Protein AF-A0A813IIZ0-F1 (afdb_monomer_lite)

Foldseek 3Di:
DWDWDWDDDPVVDTDIATFDQWDWEWEAEPPVRDTDIDIDGLPQFVVNVLVVCCVVQVPDSSFFQFKDWQNHTLDGGGCDRVSVNVSSCCCRVVVTHIYTYHYD

Sequence (104 aa):
MGLEVRLPIDGVSAKFARIPPTWRLLVVSVPQNEGRRVDVRRSTCLTEVRAMLAPLADGSDGQIGSLLADDGLVAGGSAGEESWQKTVEQALLFGKRVTCTIGS

Secondary structure (DSSP, 8-state):
-PEEEEEESSSS-EEEEEE-SEEEEEEEETTTTEEEEEEEETT--HHHHHHHHGGGSTTS---EEEEEETTEEEEESS--HHHHHHHHHHHHHH-PPEEEEE--

Organism: Polarella glacialis (NCBI:txid89957)

Structure (mmCIF, N/CA/C/O backbone):
data_AF-A0A813IIZ0-F1
#
_entry.id   AF-A0A813IIZ0-F1
#
loop_
_atom_site.group_PDB
_atom_site.id
_atom_site.type_symbol
_atom_site.label_atom_id
_atom_site.label_alt_id
_atom_site.label_comp_id
_atom_site.label_asym_id
_atom_site.label_entity_id
_atom_site.label_seq_id
_atom_site.pdbx_PDB_ins_code
_atom_site.Cartn_x
_atom_site.Cartn_y
_atom_site.Cartn_z
_atom_site.occupancy
_atom_site.B_iso_or_equiv
_atom_site.auth_seq_id
_atom_site.auth_comp_id
_atom_site.auth_asym_id
_atom_site.auth_atom_id
_atom_site.pdbx_PDB_model_num
ATOM 1 N N . MET A 1 1 ? -5.405 -13.884 12.222 1.00 53.84 1 MET A N 1
ATOM 2 C CA . MET A 1 1 ? -6.027 -13.044 13.270 1.00 53.84 1 MET A CA 1
ATOM 3 C C . MET A 1 1 ? -5.665 -11.595 12.974 1.00 53.84 1 MET A C 1
ATOM 5 O O . MET A 1 1 ? -4.515 -11.363 12.631 1.00 53.84 1 MET A O 1
ATOM 9 N N . GLY A 1 2 ? -6.632 -10.676 12.958 1.00 57.97 2 GLY A N 1
ATOM 10 C CA . GLY A 1 2 ? -6.419 -9.258 12.621 1.00 57.97 2 GLY A CA 1
ATOM 11 C C . GLY A 1 2 ? -6.417 -8.374 13.868 1.00 57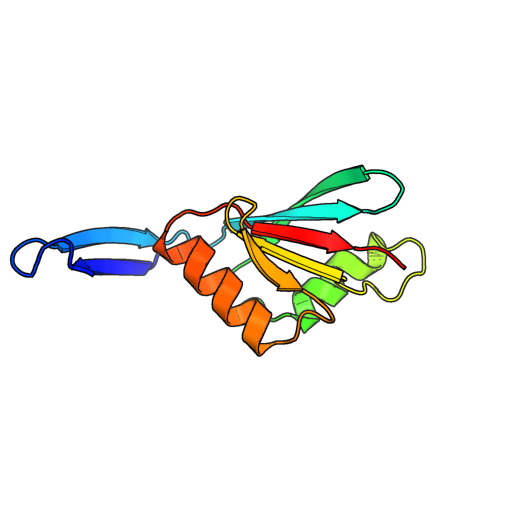.97 2 GLY A C 1
ATOM 12 O O . GLY A 1 2 ? -6.981 -8.777 14.884 1.00 57.97 2 GLY A O 1
ATOM 13 N N . LEU A 1 3 ? -5.789 -7.199 13.798 1.00 56.84 3 LEU A N 1
ATOM 14 C CA . LEU A 1 3 ? -5.796 -6.220 14.890 1.00 56.84 3 LEU A CA 1
ATOM 15 C C . LEU A 1 3 ? -7.114 -5.435 14.862 1.00 56.84 3 LEU A C 1
ATOM 17 O O . LEU A 1 3 ? -7.508 -4.941 13.809 1.00 56.84 3 LEU A O 1
ATOM 21 N N . GLU A 1 4 ? -7.790 -5.305 15.999 1.00 61.69 4 GLU A N 1
ATOM 22 C CA . GLU A 1 4 ? -8.985 -4.465 16.125 1.00 61.69 4 GLU A CA 1
ATOM 23 C C . GLU A 1 4 ? -8.596 -3.095 16.676 1.00 61.69 4 GLU A C 1
ATOM 25 O O . GLU A 1 4 ? -7.975 -2.992 17.733 1.00 61.69 4 GLU A O 1
ATOM 30 N N . VAL A 1 5 ? -8.944 -2.038 15.942 1.00 53.84 5 VAL A N 1
ATOM 31 C CA . VAL A 1 5 ? -8.656 -0.655 16.329 1.00 53.84 5 VAL A CA 1
ATOM 32 C C . VAL A 1 5 ? -9.962 0.090 16.545 1.00 53.84 5 VAL A C 1
ATOM 34 O O . VAL A 1 5 ? -10.873 0.033 15.719 1.00 53.84 5 VAL A O 1
ATOM 37 N N . ARG A 1 6 ? -10.047 0.798 17.672 1.00 66.75 6 ARG A N 1
ATOM 38 C CA . ARG A 1 6 ? -11.181 1.646 18.034 1.00 66.75 6 ARG A CA 1
ATOM 39 C C . ARG A 1 6 ? -10.911 3.074 17.554 1.00 66.75 6 ARG A C 1
ATOM 41 O O . ARG A 1 6 ? -10.053 3.754 18.107 1.00 66.75 6 ARG A O 1
ATOM 48 N N . LEU A 1 7 ? -11.645 3.521 16.541 1.00 53.06 7 LEU A N 1
ATOM 49 C CA . LEU A 1 7 ? -11.543 4.858 15.959 1.00 53.06 7 LEU A CA 1
ATOM 50 C C . LEU A 1 7 ? -12.652 5.762 16.521 1.00 53.06 7 LEU A C 1
ATOM 52 O O . LEU A 1 7 ? -13.828 5.438 16.335 1.00 53.06 7 LEU A O 1
ATOM 56 N N . PRO A 1 8 ? -12.327 6.872 17.204 1.00 52.41 8 PRO A N 1
ATOM 57 C CA . PRO A 1 8 ? -13.327 7.852 17.616 1.00 52.41 8 PRO A CA 1
ATOM 58 C C . PRO A 1 8 ? -13.857 8.594 16.382 1.00 52.41 8 PRO A C 1
ATOM 60 O O . PRO A 1 8 ? -13.071 9.042 15.552 1.00 52.41 8 PRO A O 1
ATOM 63 N N . ILE A 1 9 ? -15.180 8.701 16.250 1.00 62.69 9 ILE A N 1
ATOM 64 C CA . ILE A 1 9 ? -15.822 9.366 15.102 1.00 62.69 9 ILE A CA 1
ATOM 65 C C . ILE A 1 9 ? -16.271 10.774 15.503 1.00 62.69 9 ILE A C 1
ATOM 67 O O . ILE A 1 9 ? -15.950 11.737 14.818 1.00 62.69 9 ILE A O 1
ATOM 71 N N . ASP A 1 10 ? -16.914 10.899 16.674 1.00 63.81 10 ASP A N 1
ATOM 72 C CA . ASP A 1 10 ? -17.577 12.147 17.098 1.00 63.81 10 ASP A CA 1
ATOM 73 C C . ASP A 1 10 ? -17.365 12.449 18.599 1.00 63.81 10 ASP A C 1
ATOM 75 O O . ASP A 1 10 ? -18.197 13.067 19.258 1.00 63.81 10 ASP A O 1
ATOM 79 N N . GLY A 1 11 ? -16.296 11.922 19.205 1.00 56.94 11 GLY A N 1
ATOM 80 C CA . GLY A 1 11 ? -16.005 12.072 20.644 1.00 56.94 11 GLY A CA 1
ATOM 81 C C . GLY A 1 11 ? -16.902 11.254 21.591 1.00 56.94 11 GLY A C 1
ATOM 82 O O . GLY A 1 11 ? -16.484 10.955 22.705 1.00 56.94 11 GLY A O 1
ATOM 83 N N . VAL A 1 12 ? -18.085 10.821 21.138 1.00 58.94 12 VAL A N 1
ATOM 84 C CA . VAL A 1 12 ? -19.035 9.973 21.892 1.00 58.94 12 VAL A CA 1
ATOM 85 C C . VAL A 1 12 ? -19.096 8.548 21.325 1.00 58.94 12 VAL A C 1
ATOM 87 O O . VAL A 1 12 ? -19.167 7.571 22.072 1.00 58.94 12 VAL A O 1
ATOM 90 N N . SER A 1 13 ? -18.992 8.419 20.000 1.00 52.44 13 SER A N 1
ATOM 91 C CA . SER A 1 13 ? -19.079 7.150 19.272 1.00 52.44 13 SER A CA 1
ATOM 92 C C . SER A 1 13 ? -17.710 6.683 18.788 1.00 52.44 13 SER A C 1
ATOM 94 O O . SER A 1 13 ? -16.880 7.487 18.352 1.00 52.44 13 SER A O 1
ATOM 96 N N . ALA A 1 14 ? -17.482 5.368 18.818 1.00 62.88 14 ALA A N 1
ATOM 97 C CA . ALA A 1 14 ? -16.298 4.758 18.232 1.00 62.88 14 ALA A CA 1
ATOM 98 C C . ALA A 1 14 ? -16.666 3.637 17.254 1.00 62.88 14 ALA A C 1
ATOM 100 O O . ALA A 1 14 ? -17.524 2.808 17.552 1.00 62.88 14 ALA A O 1
ATOM 101 N N . LYS A 1 15 ? -15.992 3.597 16.101 1.00 57.50 15 LYS A N 1
ATOM 102 C CA . LYS A 1 15 ? -16.061 2.488 15.142 1.00 57.50 15 LYS A CA 1
ATOM 103 C C . LYS A 1 15 ? -14.902 1.536 15.388 1.00 57.50 15 LYS 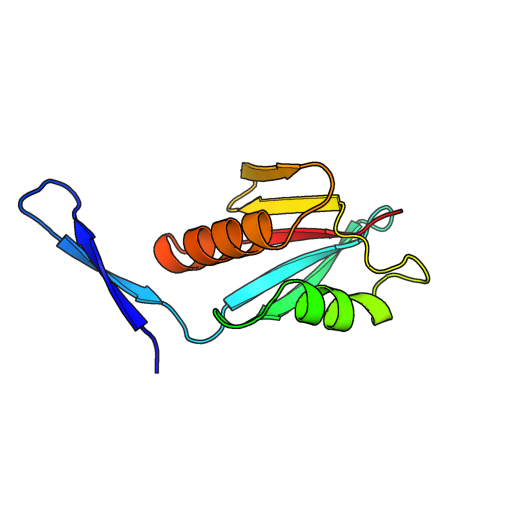A C 1
ATOM 105 O O . LYS A 1 15 ? -13.776 1.969 15.613 1.00 57.50 15 LYS A O 1
ATOM 110 N N . PHE A 1 16 ? -15.176 0.242 15.310 1.00 60.97 16 PHE A N 1
ATOM 111 C CA . PHE A 1 16 ? -14.139 -0.781 15.317 1.00 60.97 16 PHE A CA 1
ATOM 112 C C . PHE A 1 16 ? -13.773 -1.107 13.873 1.00 60.97 16 PHE A C 1
ATOM 114 O O . PHE A 1 16 ? -14.632 -1.507 13.087 1.00 60.97 16 PHE A O 1
ATOM 121 N N . ALA A 1 17 ? -12.508 -0.910 13.521 1.00 59.59 17 ALA A N 1
ATOM 122 C CA . ALA A 1 17 ? -11.953 -1.343 12.250 1.00 59.59 17 ALA A CA 1
ATOM 123 C C . ALA A 1 17 ? -11.099 -2.588 12.496 1.00 59.59 17 ALA A C 1
ATOM 125 O O . ALA A 1 17 ? -10.241 -2.601 13.383 1.00 59.59 17 ALA A O 1
ATOM 126 N N . ARG A 1 18 ? -11.343 -3.645 11.716 1.00 63.94 18 ARG A N 1
ATOM 127 C CA . ARG A 1 18 ? -10.503 -4.841 11.734 1.00 63.94 18 ARG A CA 1
ATOM 128 C C . ARG A 1 18 ? -9.429 -4.702 10.669 1.00 63.94 18 ARG A C 1
ATOM 130 O O . ARG A 1 18 ? -9.720 -4.734 9.477 1.00 63.94 18 ARG A O 1
ATOM 137 N N . ILE A 1 19 ? -8.191 -4.600 11.123 1.00 62.56 19 ILE A N 1
ATOM 138 C CA . ILE A 1 19 ? -7.010 -4.547 10.277 1.00 62.56 19 ILE A CA 1
ATOM 139 C C . ILE A 1 19 ? -6.648 -5.981 9.875 1.00 62.56 19 ILE A C 1
ATOM 141 O O . ILE A 1 19 ? -6.351 -6.804 10.754 1.00 62.56 19 ILE A O 1
ATOM 145 N N . PRO A 1 20 ? -6.679 -6.325 8.576 1.00 68.38 20 PRO A N 1
ATOM 146 C CA . PRO A 1 20 ? -6.297 -7.655 8.136 1.00 68.38 20 PRO A CA 1
ATOM 147 C C . PRO A 1 20 ? -4.793 -7.892 8.38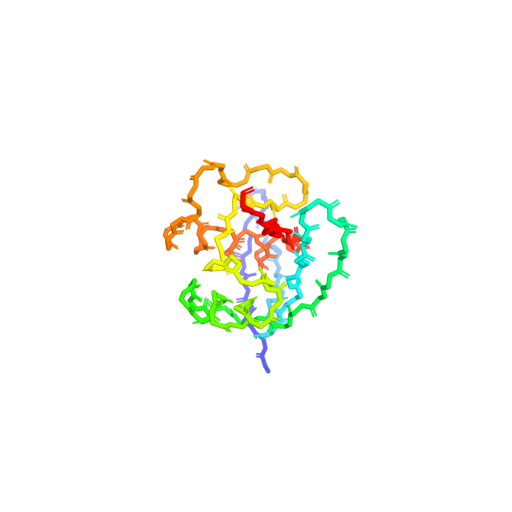1 1.00 68.38 20 PRO A C 1
ATOM 149 O O . PRO A 1 20 ? -3.994 -6.958 8.313 1.00 68.38 20 PRO A O 1
ATOM 152 N N . PRO A 1 21 ? -4.376 -9.140 8.671 1.00 70.31 21 PRO A N 1
ATOM 153 C CA . PRO A 1 21 ? -2.969 -9.466 8.933 1.00 70.31 21 PRO A CA 1
ATOM 154 C C . PRO A 1 21 ? -2.065 -9.242 7.709 1.00 70.31 21 PRO A C 1
ATOM 156 O O . PRO A 1 21 ? -0.860 -9.038 7.854 1.00 70.31 21 PRO A O 1
ATOM 159 N N . THR A 1 22 ? -2.658 -9.282 6.517 1.00 79.12 22 THR A N 1
ATOM 160 C CA . THR A 1 22 ? -2.029 -9.019 5.224 1.00 79.12 22 THR A CA 1
ATOM 161 C C . THR A 1 22 ? -2.920 -8.094 4.408 1.00 79.12 22 THR A C 1
ATOM 163 O O . THR A 1 22 ? -4.147 -8.176 4.492 1.00 79.12 22 THR A O 1
ATOM 166 N N . TRP A 1 23 ? -2.316 -7.247 3.589 1.00 78.12 23 TRP A N 1
ATOM 167 C CA . TRP A 1 23 ? -3.012 -6.354 2.672 1.00 78.12 23 TRP A CA 1
ATOM 168 C C . TRP A 1 23 ? -2.277 -6.300 1.329 1.00 78.12 23 TRP A C 1
ATOM 170 O O . TRP A 1 23 ? -1.113 -6.682 1.235 1.00 78.12 23 TRP A O 1
ATOM 180 N N . ARG A 1 24 ? -2.980 -5.889 0.269 1.00 82.06 24 ARG A N 1
ATOM 181 C CA . ARG A 1 24 ? -2.461 -5.928 -1.106 1.00 82.06 24 ARG A CA 1
ATOM 182 C C . ARG A 1 24 ? -1.856 -4.590 -1.503 1.00 82.06 24 ARG A C 1
ATOM 184 O O . ARG A 1 24 ? -2.581 -3.606 -1.627 1.00 82.06 24 ARG A O 1
ATOM 191 N N . LEU A 1 25 ? -0.557 -4.592 -1.768 1.00 82.25 25 LEU A N 1
ATOM 192 C CA . LEU A 1 25 ? 0.163 -3.510 -2.425 1.00 82.25 25 LEU A CA 1
ATOM 193 C C . LEU A 1 25 ? 0.005 -3.649 -3.942 1.00 82.25 25 LEU A C 1
ATOM 195 O O . LEU A 1 25 ? 0.309 -4.706 -4.498 1.00 82.25 25 LEU A O 1
ATOM 199 N N . LEU A 1 26 ? -0.466 -2.600 -4.616 1.00 82.56 26 LEU A N 1
ATOM 200 C CA . LEU A 1 26 ? -0.409 -2.508 -6.073 1.00 82.56 26 LEU A CA 1
ATOM 201 C C . LEU A 1 26 ? 0.939 -1.905 -6.477 1.00 82.56 26 LEU A C 1
ATOM 203 O O . LEU A 1 26 ? 1.270 -0.793 -6.088 1.00 82.56 26 LEU A O 1
ATOM 207 N N . VAL A 1 27 ? 1.703 -2.632 -7.272 1.00 82.56 27 VAL A N 1
ATOM 208 C CA . VAL A 1 27 ? 2.981 -2.215 -7.842 1.00 82.56 27 VAL A CA 1
ATOM 209 C C . VAL A 1 27 ? 2.736 -1.865 -9.296 1.00 82.56 27 VAL A C 1
ATOM 211 O O . VAL A 1 27 ? 2.213 -2.700 -10.026 1.00 82.56 27 VAL A O 1
ATOM 214 N N . VAL A 1 28 ? 3.107 -0.664 -9.718 1.00 81.94 28 VAL A N 1
ATOM 215 C CA . VAL A 1 28 ? 3.036 -0.241 -11.119 1.00 81.94 28 VAL A CA 1
ATOM 216 C C . VAL A 1 28 ? 4.454 -0.025 -11.628 1.00 81.94 28 VAL A C 1
ATOM 218 O O . VAL A 1 28 ? 5.168 0.824 -11.093 1.00 81.94 28 VAL A O 1
ATOM 221 N N . SER A 1 29 ? 4.868 -0.792 -12.636 1.00 76.38 29 SER A N 1
ATOM 222 C CA . SER A 1 29 ? 6.136 -0.562 -13.330 1.00 76.38 29 SER A CA 1
ATOM 223 C C . SER A 1 29 ? 5.974 0.495 -14.416 1.00 76.38 29 SER A C 1
ATOM 225 O O . SER A 1 29 ? 5.009 0.494 -15.176 1.00 76.38 29 SER A O 1
ATOM 227 N N . VAL A 1 30 ? 6.920 1.423 -14.490 1.00 72.81 30 VAL A N 1
ATOM 228 C CA . VAL A 1 30 ? 6.984 2.492 -15.490 1.00 72.81 30 VAL A CA 1
ATOM 229 C C . VAL A 1 30 ? 8.272 2.291 -16.299 1.00 72.81 30 VAL A C 1
ATOM 231 O O . VAL A 1 30 ? 9.308 2.025 -15.691 1.00 72.81 30 VAL A O 1
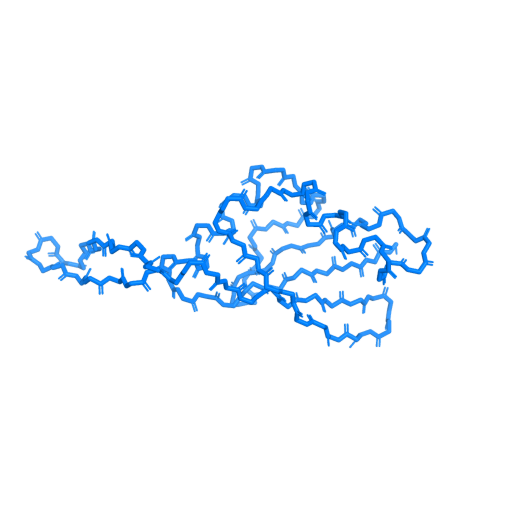ATOM 234 N N . PRO A 1 31 ? 8.246 2.415 -17.643 1.00 69.31 31 PRO A N 1
ATOM 235 C CA . PRO A 1 31 ? 7.155 2.933 -18.475 1.00 69.31 31 PRO A CA 1
ATOM 236 C C . PRO A 1 31 ? 6.119 1.900 -18.935 1.00 69.31 31 PRO A C 1
ATOM 238 O O . PRO A 1 31 ? 5.142 2.298 -19.564 1.00 69.31 31 PRO A O 1
ATOM 241 N N . GLN A 1 32 ? 6.283 0.603 -18.646 1.00 74.75 32 GLN A N 1
ATOM 242 C CA . GLN A 1 32 ? 5.388 -0.430 -19.195 1.00 74.75 32 GLN A CA 1
ATOM 243 C C . GLN A 1 32 ? 3.932 -0.327 -18.690 1.00 74.75 32 GLN A C 1
ATOM 245 O O . GLN A 1 32 ? 3.033 -0.908 -19.293 1.00 74.75 32 GLN A O 1
ATOM 250 N N . ASN A 1 33 ? 3.690 0.427 -17.613 1.00 74.25 33 ASN A N 1
ATOM 251 C CA . ASN A 1 33 ? 2.402 0.583 -16.935 1.00 74.25 33 ASN A CA 1
ATOM 252 C C . ASN A 1 33 ? 1.776 -0.766 -16.534 1.00 74.25 33 ASN A C 1
ATOM 254 O O . ASN A 1 33 ? 0.553 -0.929 -16.533 1.00 74.25 33 ASN A O 1
ATOM 258 N N . GLU A 1 34 ? 2.614 -1.753 -16.200 1.00 77.38 34 GLU A N 1
ATOM 259 C CA . GLU A 1 34 ? 2.138 -3.053 -15.739 1.00 77.38 34 GLU A CA 1
ATOM 260 C C . GLU A 1 34 ? 1.854 -3.007 -14.238 1.00 77.38 34 GLU A C 1
ATOM 262 O O . GLU A 1 34 ? 2.720 -2.694 -13.421 1.00 77.38 34 GLU A O 1
ATOM 267 N N . GLY A 1 35 ? 0.619 -3.350 -13.868 1.00 79.75 35 GLY A N 1
ATOM 268 C CA . GLY A 1 35 ? 0.182 -3.450 -12.481 1.00 79.75 35 GLY A CA 1
ATOM 269 C C . GLY A 1 35 ? 0.298 -4.875 -11.939 1.00 79.75 35 GLY A C 1
ATOM 270 O O . GLY A 1 35 ? -0.338 -5.790 -12.463 1.00 79.75 35 GLY A O 1
ATOM 271 N N . ARG A 1 36 ? 1.025 -5.076 -10.837 1.00 81.12 36 ARG A N 1
ATOM 272 C CA . ARG A 1 36 ? 1.096 -6.350 -10.098 1.00 81.12 36 ARG A CA 1
ATOM 273 C C . ARG A 1 36 ? 0.667 -6.169 -8.651 1.00 81.12 36 ARG A C 1
ATOM 275 O O . ARG A 1 36 ? 0.832 -5.104 -8.077 1.00 81.12 36 ARG A O 1
ATOM 282 N N . ARG A 1 37 ? 0.097 -7.209 -8.043 1.00 84.56 37 ARG A N 1
ATOM 283 C CA . ARG A 1 37 ? -0.315 -7.175 -6.632 1.00 84.56 37 ARG A CA 1
ATOM 284 C C . ARG A 1 37 ? 0.619 -8.032 -5.796 1.00 84.56 37 ARG A C 1
ATOM 286 O O . ARG A 1 37 ? 0.839 -9.189 -6.140 1.00 84.56 37 ARG A O 1
ATOM 293 N N . VAL A 1 38 ? 1.114 -7.471 -4.701 1.00 82.88 38 VAL A N 1
ATOM 294 C CA . VAL A 1 38 ? 1.963 -8.164 -3.730 1.00 82.88 38 VAL A CA 1
ATOM 295 C C . VAL A 1 38 ? 1.284 -8.102 -2.370 1.00 82.88 38 VAL A C 1
ATOM 297 O O . VAL A 1 38 ? 0.816 -7.043 -1.953 1.00 82.88 38 VAL A O 1
ATOM 300 N N . ASP A 1 39 ? 1.197 -9.239 -1.686 1.00 84.88 39 ASP A N 1
ATOM 301 C CA . ASP A 1 39 ? 0.686 -9.277 -0.320 1.00 84.88 39 ASP A CA 1
ATOM 302 C C . ASP A 1 39 ? 1.790 -8.841 0.649 1.00 84.88 39 ASP A C 1
ATOM 304 O O . ASP A 1 39 ? 2.886 -9.399 0.669 1.00 84.88 39 ASP A O 1
ATOM 308 N N . VAL A 1 40 ? 1.487 -7.847 1.476 1.00 82.56 40 VAL A N 1
ATOM 309 C CA . VAL A 1 40 ? 2.394 -7.282 2.478 1.00 82.56 40 VAL A CA 1
ATOM 310 C C . VAL A 1 40 ? 1.752 -7.343 3.861 1.00 82.56 40 VAL A C 1
ATOM 312 O O . VAL A 1 40 ? 0.528 -7.390 4.010 1.00 82.56 40 VAL A O 1
ATOM 315 N N . ARG A 1 41 ? 2.581 -7.385 4.903 1.00 84.44 41 ARG A N 1
ATOM 316 C CA . ARG A 1 41 ? 2.149 -7.382 6.307 1.00 84.44 41 ARG A CA 1
ATOM 317 C C . ARG A 1 41 ? 2.379 -6.000 6.903 1.00 84.44 41 ARG A C 1
ATOM 319 O O . ARG A 1 41 ? 3.173 -5.219 6.394 1.00 84.44 41 ARG A O 1
ATOM 326 N N . ARG A 1 42 ? 1.747 -5.716 8.045 1.00 80.50 42 ARG A N 1
ATOM 327 C CA . ARG A 1 42 ? 2.060 -4.503 8.826 1.00 80.50 42 ARG A CA 1
ATOM 328 C C . ARG A 1 42 ? 3.541 -4.426 9.215 1.00 80.50 42 ARG A C 1
ATOM 330 O O . ARG A 1 42 ? 4.104 -3.345 9.257 1.00 80.50 42 ARG A O 1
ATOM 337 N N . SER A 1 43 ? 4.149 -5.574 9.508 1.00 81.88 43 SER A N 1
ATOM 338 C CA . SER A 1 43 ? 5.559 -5.674 9.892 1.00 81.88 43 SER A CA 1
ATOM 339 C C . SER A 1 43 ? 6.523 -5.616 8.709 1.00 81.88 43 SER A C 1
ATOM 341 O O . SER A 1 43 ? 7.724 -5.647 8.941 1.00 81.88 43 SER A O 1
ATOM 343 N N . THR A 1 44 ? 6.020 -5.606 7.470 1.00 82.19 44 THR A N 1
ATOM 344 C CA . THR A 1 44 ? 6.878 -5.599 6.287 1.00 82.19 44 THR A CA 1
ATOM 345 C C . THR A 1 44 ? 7.588 -4.254 6.193 1.00 82.19 44 THR A C 1
ATOM 347 O O . THR A 1 44 ? 6.922 -3.223 6.097 1.00 82.19 44 THR A O 1
ATOM 350 N N . CYS A 1 45 ? 8.918 -4.253 6.225 1.00 83.31 45 CYS A N 1
ATOM 351 C CA . CYS A 1 45 ? 9.716 -3.031 6.108 1.00 83.31 45 CYS A CA 1
ATOM 352 C C . CYS A 1 45 ? 9.991 -2.678 4.642 1.00 83.31 45 CYS A C 1
ATOM 354 O O . CYS A 1 45 ? 9.850 -3.512 3.743 1.00 83.31 45 CYS A O 1
ATOM 356 N N . LEU A 1 46 ? 10.419 -1.443 4.375 1.00 80.38 46 LEU A N 1
ATOM 357 C CA . LEU A 1 46 ? 10.655 -1.001 3.000 1.00 80.38 46 LEU A CA 1
ATOM 358 C C . LEU A 1 46 ? 11.765 -1.805 2.311 1.00 80.38 46 LEU A C 1
ATOM 360 O O . LEU A 1 46 ? 11.708 -2.035 1.105 1.00 80.38 46 LEU A O 1
ATOM 364 N N . THR A 1 47 ? 12.765 -2.252 3.068 1.00 81.12 47 THR A N 1
ATOM 365 C CA . THR A 1 47 ? 13.858 -3.081 2.537 1.00 81.12 47 THR A CA 1
ATOM 366 C C . THR A 1 47 ? 13.345 -4.432 2.036 1.00 81.12 47 THR A C 1
ATOM 368 O O . THR A 1 47 ? 13.729 -4.869 0.953 1.00 81.12 47 THR A O 1
ATOM 371 N N . GLU A 1 48 ? 12.425 -5.064 2.768 1.00 83.50 48 GLU A N 1
ATOM 372 C CA . GLU A 1 48 ? 11.765 -6.297 2.325 1.00 83.50 48 GLU A CA 1
ATOM 373 C C . GLU A 1 48 ? 10.910 -6.053 1.082 1.00 83.50 48 GLU A C 1
ATOM 375 O O . GLU A 1 48 ? 10.924 -6.868 0.163 1.00 83.50 48 GLU A O 1
ATOM 380 N N . VAL A 1 49 ? 10.211 -4.913 1.008 1.00 81.75 49 VAL A N 1
ATOM 381 C CA . VAL A 1 49 ? 9.478 -4.527 -0.206 1.00 81.75 49 VAL A CA 1
ATOM 382 C C . VAL A 1 49 ? 10.431 -4.397 -1.383 1.00 81.75 49 VAL A C 1
ATOM 384 O O . VAL A 1 49 ? 10.208 -5.035 -2.402 1.00 81.75 49 VAL A O 1
ATOM 387 N N . ARG A 1 50 ? 11.532 -3.653 -1.247 1.00 80.88 50 ARG A N 1
ATOM 388 C CA . ARG A 1 50 ? 12.536 -3.525 -2.314 1.00 80.88 50 ARG A CA 1
ATOM 389 C C . ARG A 1 50 ? 13.076 -4.887 -2.749 1.00 80.88 50 ARG A C 1
ATOM 391 O O . ARG A 1 50 ? 13.161 -5.134 -3.944 1.00 80.88 50 ARG A O 1
ATOM 398 N N . ALA A 1 51 ? 13.347 -5.794 -1.812 1.00 81.88 51 ALA A N 1
ATOM 399 C CA . ALA A 1 51 ? 13.771 -7.157 -2.130 1.00 81.88 51 ALA A CA 1
ATOM 400 C C . ALA A 1 51 ? 12.691 -7.959 -2.886 1.00 81.88 51 ALA A C 1
ATOM 402 O O . ALA A 1 51 ? 13.018 -8.681 -3.824 1.00 81.88 51 ALA A O 1
ATOM 403 N N . MET A 1 52 ? 11.408 -7.808 -2.532 1.00 81.31 52 MET A N 1
ATOM 404 C CA . MET A 1 52 ? 10.287 -8.424 -3.263 1.00 81.31 52 MET A CA 1
ATOM 405 C C . MET A 1 52 ? 10.093 -7.830 -4.663 1.00 81.31 52 MET A C 1
ATOM 407 O O . MET A 1 52 ? 9.644 -8.532 -5.568 1.00 81.31 52 MET A O 1
ATOM 411 N N . LEU A 1 53 ? 10.409 -6.544 -4.840 1.00 79.44 53 LEU A N 1
ATOM 412 C CA . LEU A 1 53 ? 10.270 -5.831 -6.109 1.00 79.44 53 LEU A CA 1
ATOM 413 C C . LEU A 1 53 ? 11.511 -5.940 -7.003 1.00 79.44 53 LEU A C 1
ATOM 415 O O . LEU A 1 53 ? 11.385 -5.739 -8.204 1.00 79.44 53 LEU A O 1
ATOM 419 N N . ALA A 1 54 ? 12.682 -6.289 -6.467 1.00 77.75 54 ALA A N 1
ATOM 420 C CA . ALA A 1 54 ? 13.927 -6.391 -7.231 1.00 77.75 54 ALA A CA 1
ATOM 421 C C . ALA A 1 54 ? 13.831 -7.326 -8.459 1.00 77.75 54 ALA A C 1
ATOM 423 O O . ALA A 1 54 ? 14.268 -6.919 -9.534 1.00 77.75 54 ALA A O 1
ATOM 424 N N . PRO A 1 55 ? 13.190 -8.514 -8.389 1.00 74.69 55 PRO A N 1
ATOM 425 C CA . PRO A 1 55 ? 12.980 -9.357 -9.570 1.00 74.69 55 PRO A CA 1
ATOM 426 C C . PRO A 1 55 ? 12.048 -8.741 -10.622 1.00 74.69 55 PRO A C 1
ATOM 428 O O . PRO A 1 55 ? 11.992 -9.227 -11.745 1.00 74.69 55 PRO A O 1
ATOM 431 N N . LEU A 1 56 ? 11.265 -7.726 -10.247 1.00 71.75 56 LEU A N 1
ATOM 432 C CA . LEU A 1 56 ? 10.285 -7.055 -11.105 1.00 71.75 56 LEU A CA 1
ATOM 433 C C . LEU A 1 56 ? 10.841 -5.787 -11.754 1.00 71.75 56 LEU A C 1
ATOM 435 O O . LEU A 1 56 ? 10.177 -5.193 -12.596 1.00 71.75 56 LEU A O 1
ATOM 439 N N . ALA A 1 57 ? 12.015 -5.341 -11.320 1.00 67.81 57 ALA A N 1
ATOM 440 C CA . ALA A 1 57 ? 12.543 -4.030 -11.640 1.00 67.81 57 ALA A CA 1
ATOM 441 C C . ALA A 1 57 ? 13.391 -4.011 -12.930 1.00 67.81 57 ALA A C 1
ATOM 443 O O . ALA A 1 57 ? 14.008 -2.987 -13.212 1.00 67.81 57 ALA A O 1
ATOM 444 N N . ASP A 1 58 ? 13.435 -5.111 -13.701 1.00 65.81 58 ASP A N 1
ATOM 445 C CA . ASP A 1 58 ? 14.165 -5.266 -14.979 1.00 65.81 58 ASP A CA 1
ATOM 446 C C . ASP A 1 58 ? 15.576 -4.628 -14.984 1.00 65.81 58 ASP A C 1
ATOM 448 O O . ASP A 1 58 ? 16.015 -4.024 -15.959 1.00 65.81 58 ASP A O 1
ATOM 452 N N . GLY A 1 59 ? 16.311 -4.750 -13.872 1.00 59.38 59 GLY A N 1
ATOM 453 C CA . GLY A 1 59 ? 17.675 -4.222 -13.731 1.00 59.38 59 GLY A CA 1
ATOM 454 C C . GLY A 1 59 ? 17.788 -2.787 -13.199 1.00 59.38 59 GLY A C 1
ATOM 455 O O . GLY A 1 59 ? 18.903 -2.320 -12.983 1.00 59.38 59 GLY A O 1
ATOM 456 N N . SER A 1 60 ? 16.677 -2.100 -12.923 1.00 59.66 60 SER A N 1
ATOM 457 C CA . SER A 1 60 ? 16.668 -0.967 -11.988 1.00 59.66 60 SER A CA 1
ATOM 458 C C . SER A 1 60 ? 16.733 -1.503 -10.552 1.00 59.66 60 SER A C 1
ATOM 460 O O . SER A 1 60 ? 16.196 -2.571 -10.271 1.00 59.66 60 SER A O 1
ATOM 462 N N . ASP A 1 61 ? 17.374 -0.791 -9.621 1.00 58.91 61 ASP A N 1
ATOM 463 C CA . ASP A 1 61 ? 17.577 -1.221 -8.217 1.00 58.91 61 ASP A CA 1
ATOM 464 C C . ASP A 1 61 ? 16.272 -1.317 -7.381 1.00 58.91 61 ASP A C 1
ATOM 466 O O . ASP A 1 61 ? 16.269 -1.156 -6.159 1.00 58.91 61 ASP A O 1
ATOM 470 N N . GLY A 1 62 ? 15.115 -1.527 -8.018 1.00 60.69 62 GLY A N 1
ATOM 471 C CA . GLY A 1 62 ? 13.813 -1.523 -7.358 1.00 60.69 62 GLY A CA 1
ATOM 472 C C . GLY A 1 62 ? 13.513 -0.168 -6.721 1.00 60.69 62 GLY A C 1
ATOM 473 O O . GLY A 1 62 ? 12.896 -0.110 -5.654 1.00 60.69 62 GLY A O 1
ATOM 474 N N . GLN A 1 63 ? 13.987 0.926 -7.333 1.00 68.38 63 GLN A N 1
ATOM 475 C CA . GLN A 1 63 ? 13.763 2.270 -6.817 1.00 68.38 63 GLN A CA 1
ATOM 476 C C . GLN A 1 63 ? 12.264 2.580 -6.822 1.00 68.38 63 GLN A C 1
ATOM 478 O O . GLN A 1 63 ? 11.615 2.694 -7.861 1.00 68.38 63 GLN A O 1
ATOM 483 N N . ILE A 1 64 ? 11.705 2.699 -5.619 1.00 72.44 64 ILE A N 1
ATOM 484 C CA . ILE A 1 64 ? 10.322 3.121 -5.415 1.00 72.44 64 ILE A CA 1
ATOM 485 C C . ILE A 1 64 ? 10.284 4.641 -5.581 1.00 72.44 64 ILE A C 1
ATOM 487 O O . ILE A 1 64 ? 10.738 5.383 -4.705 1.00 72.44 64 ILE A O 1
ATOM 491 N N . GLY A 1 65 ? 9.750 5.096 -6.714 1.00 68.56 65 GLY A N 1
ATOM 492 C CA . GLY A 1 65 ? 9.668 6.514 -7.063 1.00 68.56 65 GLY A CA 1
ATOM 493 C C . GLY A 1 65 ? 8.563 7.258 -6.310 1.00 68.56 65 GLY A C 1
ATOM 494 O O . GLY A 1 65 ? 8.746 8.412 -5.918 1.00 68.56 65 GLY A O 1
ATOM 495 N N . SER A 1 66 ? 7.426 6.596 -6.061 1.00 74.44 66 SER A N 1
ATOM 496 C CA . SER A 1 66 ? 6.300 7.186 -5.329 1.00 74.44 66 SER A CA 1
ATOM 497 C C . SER A 1 66 ? 5.487 6.152 -4.549 1.00 74.44 66 SER A C 1
ATOM 499 O O . SER A 1 66 ? 5.416 4.977 -4.926 1.00 74.44 66 SER A O 1
ATOM 501 N N . LEU A 1 67 ? 4.877 6.614 -3.451 1.00 77.25 67 LEU A N 1
ATOM 502 C CA . LEU A 1 67 ? 3.905 5.877 -2.645 1.00 77.25 67 LEU A CA 1
ATOM 503 C C . LEU A 1 67 ? 2.600 6.676 -2.561 1.00 77.25 67 LEU A C 1
ATOM 505 O O . LEU A 1 67 ? 2.576 7.827 -2.115 1.00 77.25 67 LEU A O 1
ATOM 509 N N . LEU A 1 68 ? 1.511 6.040 -2.974 1.00 74.50 68 LEU A N 1
ATOM 510 C CA . LEU A 1 68 ? 0.167 6.607 -3.042 1.00 74.50 68 LEU A CA 1
ATOM 511 C C . LEU A 1 68 ? -0.771 5.793 -2.144 1.00 74.50 68 LEU A C 1
ATOM 513 O O . LEU A 1 68 ? -0.673 4.568 -2.129 1.00 74.50 68 LEU A O 1
ATOM 517 N N . ALA A 1 69 ? -1.707 6.442 -1.451 1.00 74.50 69 ALA A N 1
ATOM 518 C CA . ALA A 1 69 ? -2.815 5.798 -0.742 1.00 74.50 69 ALA A CA 1
ATOM 519 C C . ALA A 1 69 ? -4.149 6.386 -1.231 1.00 74.50 69 ALA A C 1
ATOM 521 O O . ALA A 1 69 ? -4.375 7.585 -1.076 1.00 74.50 69 ALA A O 1
ATOM 522 N N . ASP A 1 70 ? -5.013 5.553 -1.825 1.00 73.88 70 ASP A N 1
ATOM 523 C CA . ASP A 1 70 ? -6.218 5.965 -2.575 1.00 73.88 70 ASP A CA 1
ATOM 524 C C . ASP A 1 70 ? -5.931 7.100 -3.569 1.00 73.88 70 ASP A C 1
ATOM 526 O O . ASP A 1 70 ? -6.623 8.113 -3.615 1.00 73.88 70 ASP A O 1
ATOM 530 N N . ASP A 1 71 ? -4.847 6.942 -4.333 1.00 67.38 71 ASP A N 1
ATOM 531 C CA . ASP A 1 71 ? -4.384 7.881 -5.363 1.00 67.38 71 ASP A CA 1
ATOM 532 C C . ASP A 1 71 ? -3.924 9.259 -4.825 1.00 67.38 71 ASP A C 1
ATOM 534 O O . ASP A 1 71 ? -3.425 10.093 -5.579 1.00 67.38 71 ASP A O 1
ATOM 538 N N . GLY A 1 72 ? -3.981 9.473 -3.505 1.00 66.44 72 GLY A N 1
ATOM 539 C CA . GLY A 1 72 ? -3.333 10.586 -2.818 1.00 66.44 72 GLY A CA 1
ATOM 540 C C . GLY A 1 72 ? -1.852 10.301 -2.569 1.00 66.44 72 GLY A C 1
ATOM 541 O O . GLY A 1 72 ? -1.499 9.260 -2.012 1.00 66.44 72 GLY A O 1
ATOM 542 N N . LEU A 1 73 ? -0.973 11.227 -2.961 1.00 62.12 73 LEU A N 1
ATOM 543 C CA . LEU A 1 73 ? 0.468 11.126 -2.719 1.00 62.12 73 LEU A CA 1
ATOM 544 C C . LEU A 1 73 ? 0.757 11.175 -1.217 1.00 62.12 73 LEU A C 1
ATOM 546 O O . LEU A 1 73 ? 0.543 12.199 -0.573 1.00 62.12 73 LEU A O 1
ATOM 550 N N . VAL A 1 74 ? 1.251 10.065 -0.666 1.00 65.50 74 VAL A N 1
ATOM 551 C CA . VAL A 1 74 ? 1.700 9.998 0.734 1.00 65.50 74 VAL A CA 1
ATOM 552 C C . VAL A 1 74 ? 3.173 10.376 0.829 1.00 65.50 74 VAL A C 1
ATOM 554 O O . VAL A 1 74 ? 3.579 11.037 1.783 1.00 65.50 74 VAL A O 1
ATOM 557 N N . ALA A 1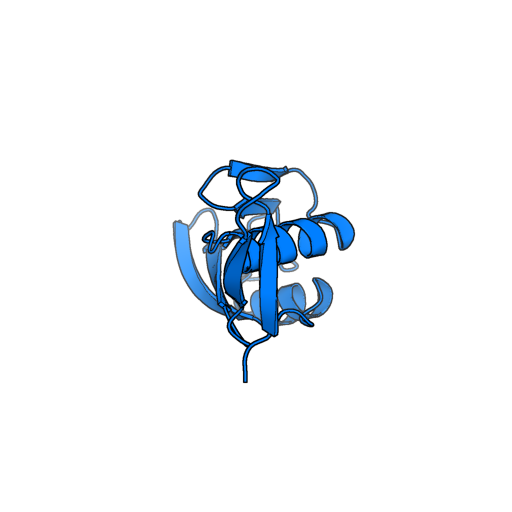 75 ? 3.960 10.005 -0.183 1.00 60.03 75 ALA A N 1
ATOM 558 C CA . ALA A 1 75 ? 5.334 10.455 -0.353 1.00 60.03 75 ALA A CA 1
ATOM 559 C C . ALA A 1 75 ? 5.729 10.480 -1.834 1.00 60.03 75 ALA A C 1
ATOM 561 O O . ALA A 1 75 ? 5.498 9.511 -2.564 1.00 60.03 75 ALA A O 1
ATOM 562 N N . GLY A 1 76 ? 6.345 11.584 -2.261 1.00 52.38 76 GLY A N 1
ATOM 563 C CA . GLY A 1 76 ? 6.950 11.744 -3.583 1.00 52.38 76 GLY A CA 1
ATOM 564 C C . GLY A 1 76 ? 8.424 12.109 -3.457 1.00 52.38 76 GLY A C 1
ATOM 565 O O . GLY A 1 76 ? 8.774 12.922 -2.606 1.00 52.38 76 GLY A O 1
ATOM 566 N N . GLY A 1 77 ? 9.262 11.507 -4.305 1.00 52.44 77 GLY A N 1
ATOM 567 C CA . GLY A 1 77 ? 10.718 11.645 -4.248 1.00 52.44 77 GLY A CA 1
ATOM 568 C C . GLY A 1 77 ? 11.311 10.783 -3.134 1.00 52.44 77 GLY A C 1
ATOM 569 O O . GLY A 1 77 ? 11.112 11.074 -1.963 1.00 52.44 77 GLY A O 1
ATOM 570 N N . SER A 1 78 ? 11.983 9.694 -3.526 1.00 58.88 78 SER A N 1
ATOM 571 C CA . SER A 1 78 ? 12.616 8.689 -2.655 1.00 58.88 78 SER A CA 1
ATOM 572 C C . SER A 1 78 ? 11.762 8.264 -1.453 1.00 58.88 78 SER A C 1
ATOM 574 O O . SER A 1 78 ? 11.940 8.723 -0.327 1.00 58.88 78 SER A O 1
ATOM 576 N N . ALA A 1 79 ? 10.857 7.304 -1.674 1.00 62.81 79 ALA A N 1
ATOM 577 C CA . ALA A 1 79 ? 10.154 6.643 -0.578 1.00 62.81 79 ALA A CA 1
ATOM 578 C C . ALA A 1 79 ? 11.172 6.123 0.457 1.00 62.81 79 ALA A C 1
ATOM 580 O O . ALA A 1 79 ? 11.916 5.174 0.194 1.00 62.81 79 ALA A O 1
ATOM 581 N N . GLY A 1 80 ? 11.248 6.796 1.606 1.00 71.06 80 GLY A N 1
ATOM 582 C CA . GLY A 1 80 ? 12.048 6.399 2.761 1.00 71.06 80 GLY A CA 1
ATOM 583 C C . GLY A 1 80 ? 11.239 5.535 3.731 1.00 71.06 80 GLY A C 1
ATOM 584 O O . GLY A 1 80 ? 10.013 5.468 3.638 1.00 71.06 80 GLY A O 1
ATOM 585 N N . GLU A 1 81 ? 11.911 4.897 4.691 1.00 77.25 81 GLU A N 1
ATOM 586 C CA . GLU A 1 81 ? 11.274 3.982 5.658 1.00 77.25 81 GLU A CA 1
ATOM 587 C C . GLU A 1 81 ? 10.139 4.658 6.453 1.00 77.25 81 GLU A C 1
ATOM 589 O O . GLU A 1 81 ? 9.075 4.077 6.649 1.00 77.25 81 GLU A O 1
ATOM 594 N N . GLU A 1 82 ? 10.310 5.925 6.841 1.00 75.75 82 GLU A N 1
ATOM 595 C CA . GLU A 1 82 ? 9.279 6.687 7.559 1.00 75.75 82 GLU A CA 1
ATOM 596 C C . GLU A 1 82 ? 8.022 6.920 6.700 1.00 75.75 82 GLU A C 1
ATOM 598 O O . GLU A 1 82 ? 6.887 6.818 7.173 1.00 75.75 82 GLU A O 1
ATOM 603 N N . SER A 1 83 ? 8.220 7.198 5.409 1.00 76.44 83 SER A N 1
ATOM 604 C CA . SER A 1 83 ? 7.130 7.380 4.445 1.00 76.44 83 SER A CA 1
ATOM 605 C C . SER A 1 83 ? 6.386 6.073 4.191 1.00 76.44 83 SER A C 1
ATOM 607 O O . SER A 1 83 ? 5.157 6.059 4.099 1.00 76.44 83 SER A O 1
ATOM 609 N N . TRP A 1 84 ? 7.124 4.964 4.132 1.00 79.44 84 TRP A N 1
ATOM 610 C CA . TRP A 1 84 ? 6.554 3.629 4.035 1.00 79.44 84 TRP A CA 1
ATOM 611 C C . TRP A 1 84 ? 5.667 3.316 5.243 1.00 79.44 84 TRP A C 1
ATOM 613 O O . TRP A 1 84 ? 4.485 3.029 5.057 1.00 79.44 84 TRP A O 1
ATOM 623 N N . GLN A 1 85 ? 6.172 3.474 6.471 1.00 77.56 85 GLN A N 1
ATOM 624 C CA . GLN A 1 85 ? 5.391 3.219 7.689 1.00 77.56 85 GLN A CA 1
ATOM 625 C C . GLN A 1 85 ? 4.105 4.053 7.748 1.00 77.56 85 GLN A C 1
ATOM 627 O O . GLN A 1 85 ? 3.032 3.508 8.004 1.00 77.56 85 GLN A O 1
ATOM 632 N N . LYS A 1 86 ? 4.178 5.355 7.438 1.00 74.69 86 LYS A N 1
ATOM 633 C CA . LYS A 1 86 ? 2.992 6.229 7.366 1.00 74.69 86 LYS A CA 1
ATOM 634 C C . LYS A 1 86 ? 1.974 5.736 6.336 1.00 74.69 86 LYS A C 1
ATOM 636 O O . LYS A 1 86 ? 0.776 5.731 6.614 1.00 74.69 86 LYS A O 1
ATOM 641 N N . THR A 1 87 ? 2.444 5.292 5.171 1.00 74.38 87 THR A N 1
ATOM 642 C CA . THR A 1 87 ? 1.590 4.751 4.104 1.00 74.38 87 THR A CA 1
ATOM 643 C C . THR A 1 87 ? 0.902 3.456 4.542 1.00 74.38 87 THR A C 1
ATOM 645 O O . THR A 1 87 ? -0.309 3.323 4.371 1.00 74.38 87 THR A O 1
ATOM 648 N N . VAL A 1 88 ? 1.643 2.531 5.163 1.00 76.38 88 VAL A N 1
ATOM 649 C CA . VAL A 1 88 ? 1.106 1.266 5.694 1.00 76.38 88 VAL A CA 1
ATOM 650 C C . VAL A 1 88 ? 0.047 1.524 6.765 1.00 76.38 88 VAL A C 1
ATOM 652 O O . VAL A 1 88 ? -1.034 0.941 6.712 1.00 76.38 88 VAL A O 1
ATOM 655 N N . GLU A 1 89 ? 0.310 2.425 7.712 1.00 76.88 89 GLU A N 1
ATOM 656 C CA . GLU A 1 89 ? -0.654 2.770 8.762 1.00 76.88 89 GLU A CA 1
ATOM 657 C C . GLU A 1 89 ? -1.933 3.389 8.179 1.00 76.88 89 GLU A C 1
ATOM 659 O O . GLU A 1 89 ? -3.037 2.999 8.558 1.00 76.88 89 GLU A O 1
ATOM 664 N N . GLN A 1 90 ? -1.815 4.293 7.199 1.00 72.00 90 GLN A N 1
ATOM 665 C CA . GLN A 1 90 ? -2.972 4.876 6.510 1.00 72.00 90 GLN A CA 1
ATOM 666 C C . GLN A 1 90 ? -3.798 3.820 5.761 1.00 72.00 90 GLN A C 1
ATOM 668 O O . GLN A 1 90 ? -5.028 3.833 5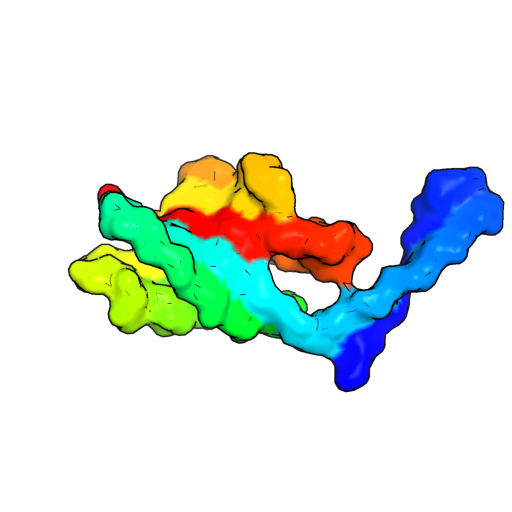.829 1.00 72.00 90 GLN A O 1
ATOM 673 N N . ALA A 1 91 ? -3.140 2.889 5.072 1.00 71.62 91 ALA A N 1
ATOM 674 C CA . ALA A 1 91 ? -3.803 1.807 4.352 1.00 71.62 91 ALA A CA 1
ATOM 675 C C . ALA A 1 91 ? -4.576 0.880 5.286 1.00 71.62 91 ALA A C 1
ATOM 677 O O . ALA A 1 91 ? -5.724 0.527 5.022 1.00 71.62 91 ALA A O 1
ATOM 678 N N . LEU A 1 92 ? -3.960 0.521 6.409 1.00 73.38 92 LEU A N 1
ATOM 679 C CA . LEU A 1 92 ? -4.536 -0.410 7.363 1.00 73.38 92 LEU A CA 1
ATOM 680 C C . LEU A 1 92 ? -5.678 0.205 8.173 1.00 73.38 92 LEU A C 1
ATOM 682 O O . LEU A 1 92 ? -6.707 -0.443 8.349 1.00 73.38 92 LEU A O 1
ATOM 686 N N . LEU A 1 93 ? -5.516 1.441 8.651 1.00 70.12 93 LEU A N 1
ATOM 687 C CA . LEU A 1 93 ? -6.519 2.109 9.485 1.00 70.12 93 LEU A CA 1
ATOM 688 C C . LEU A 1 93 ? -7.759 2.527 8.696 1.00 70.12 93 LEU A C 1
ATOM 690 O O . LEU A 1 93 ? -8.868 2.468 9.226 1.00 70.12 93 LEU A O 1
ATOM 694 N N . PHE A 1 94 ? -7.577 2.945 7.443 1.00 69.81 94 PHE A N 1
ATOM 695 C CA . PHE A 1 94 ? -8.651 3.523 6.633 1.00 69.81 94 PHE A CA 1
ATOM 696 C C . PHE A 1 94 ? -9.077 2.636 5.457 1.00 69.81 94 PHE A C 1
ATOM 698 O O . PHE A 1 94 ? -9.949 3.030 4.692 1.00 69.81 94 PHE A O 1
ATOM 705 N N . GLY A 1 95 ? -8.492 1.441 5.313 1.00 69.00 95 GLY A N 1
ATOM 706 C CA . GLY A 1 95 ? -8.812 0.516 4.224 1.00 69.00 95 GLY A CA 1
ATOM 707 C C . GLY A 1 95 ? -8.397 1.024 2.841 1.00 69.00 95 GLY A C 1
ATOM 708 O O . GLY A 1 95 ? -9.002 0.621 1.849 1.00 69.00 95 GLY A O 1
ATOM 709 N N . LYS A 1 96 ? -7.397 1.913 2.773 1.00 73.06 96 LYS A N 1
ATOM 710 C CA . LYS A 1 96 ? -6.957 2.538 1.518 1.00 73.06 96 LYS A CA 1
ATOM 711 C C . LYS A 1 96 ? -6.150 1.570 0.669 1.00 73.06 96 LYS A C 1
ATOM 713 O O . LYS A 1 96 ? -5.364 0.771 1.185 1.00 73.06 96 LYS A O 1
ATOM 718 N N . ARG A 1 97 ? -6.271 1.694 -0.650 1.00 77.38 97 ARG A N 1
ATOM 719 C CA . ARG A 1 97 ? -5.393 1.008 -1.600 1.00 77.38 97 ARG A CA 1
ATOM 720 C C . ARG A 1 97 ? -4.044 1.713 -1.631 1.00 77.38 97 ARG A C 1
ATOM 722 O O . ARG A 1 97 ? -3.992 2.899 -1.939 1.00 77.38 97 ARG A O 1
ATOM 729 N N . VAL A 1 98 ? -2.957 0.980 -1.395 1.00 79.75 98 VAL A N 1
ATOM 730 C CA . VAL A 1 98 ? -1.610 1.516 -1.632 1.00 79.75 98 VAL A CA 1
ATOM 731 C C . VAL A 1 98 ? -1.150 1.159 -3.029 1.00 79.75 98 VAL A C 1
ATOM 733 O O . VAL A 1 98 ? -1.201 -0.011 -3.423 1.00 79.75 98 VAL A O 1
ATOM 736 N N . THR A 1 99 ? -0.651 2.164 -3.734 1.00 82.56 99 THR A N 1
ATOM 737 C CA . THR A 1 99 ? 0.023 2.005 -5.015 1.00 82.56 99 THR A CA 1
ATOM 738 C C . THR A 1 99 ? 1.466 2.469 -4.868 1.00 82.56 99 THR A C 1
ATOM 740 O O . THR A 1 99 ? 1.712 3.581 -4.403 1.00 82.56 99 THR A O 1
ATOM 743 N N . CYS A 1 100 ? 2.425 1.638 -5.261 1.00 82.38 100 CYS A N 1
ATOM 744 C CA . CYS A 1 100 ? 3.813 2.047 -5.420 1.00 82.38 100 CYS A CA 1
ATOM 745 C C . CYS A 1 100 ? 4.187 2.049 -6.899 1.00 82.38 100 CYS A C 1
ATOM 747 O O . CYS A 1 100 ? 3.856 1.111 -7.627 1.00 82.38 100 CYS A O 1
ATOM 749 N N . THR A 1 101 ? 4.906 3.077 -7.336 1.00 79.38 101 THR A N 1
ATOM 750 C CA . THR A 1 101 ? 5.463 3.124 -8.691 1.00 79.38 101 THR A CA 1
ATOM 751 C C . THR A 1 101 ? 6.945 2.787 -8.651 1.00 79.38 101 THR A C 1
ATOM 753 O O . THR A 1 101 ? 7.693 3.396 -7.880 1.00 79.38 101 THR A O 1
ATOM 756 N N . ILE A 1 102 ? 7.369 1.857 -9.500 1.00 77.62 102 ILE A N 1
ATOM 757 C CA . ILE A 1 102 ? 8.780 1.548 -9.738 1.00 77.62 102 ILE A CA 1
ATOM 758 C C . ILE A 1 102 ? 9.155 2.023 -11.141 1.00 77.62 102 ILE A C 1
ATOM 760 O O . ILE A 1 102 ? 8.390 1.836 -12.086 1.00 77.62 102 ILE A O 1
ATOM 764 N N . GLY A 1 103 ? 10.300 2.680 -11.263 1.00 66.31 103 GLY A N 1
ATOM 765 C CA . GLY A 1 103 ? 10.803 3.228 -12.516 1.00 66.31 103 GLY A CA 1
ATOM 766 C C . GLY A 1 103 ? 12.169 3.862 -12.290 1.00 66.31 103 GLY A C 1
ATOM 767 O O . GLY A 1 103 ? 12.445 4.360 -11.197 1.00 66.31 103 GLY A O 1
ATOM 768 N N . SER A 1 104 ? 13.014 3.780 -13.311 1.00 53.66 104 SER A N 1
ATOM 769 C CA . SER A 1 104 ? 14.310 4.458 -13.423 1.00 53.66 104 SER A CA 1
ATOM 770 C C . SER A 1 104 ? 14.155 5.893 -13.904 1.00 53.66 104 SER A C 1
ATOM 772 O O . SER A 1 104 ? 13.362 6.073 -14.859 1.00 53.66 104 SER A O 1
#

Radius of gyration: 14.78 Å; chains: 1; bounding box: 37×25×41 Å

pLDDT: mean 71.3, std 9.48, range [52.38, 84.88]